Protein AF-A0A536YLW0-F1 (afdb_monomer_lite)

pLDDT: mean 91.21, std 5.43, range [63.78, 97.0]

Structure (mmCIF, N/CA/C/O backbone):
data_AF-A0A536YLW0-F1
#
_entry.id   AF-A0A536YLW0-F1
#
loop_
_atom_site.group_PDB
_atom_site.id
_atom_site.type_symbol
_atom_site.label_atom_id
_atom_site.label_alt_id
_atom_site.label_comp_id
_atom_site.label_asym_id
_atom_site.label_entity_id
_atom_site.label_seq_id
_atom_site.pdbx_PDB_ins_code
_atom_site.Cartn_x
_atom_site.Cartn_y
_atom_site.Cartn_z
_atom_site.occupancy
_atom_site.B_iso_or_equiv
_atom_site.auth_seq_id
_atom_site.auth_comp_id
_atom_site.auth_asym_id
_atom_site.auth_atom_id
_atom_site.pdbx_PDB_model_num
ATOM 1 N N . MET A 1 1 ? 14.313 7.728 -23.899 1.00 63.78 1 MET A N 1
ATOM 2 C CA . MET A 1 1 ? 12.970 8.130 -23.419 1.00 63.78 1 MET A CA 1
ATOM 3 C C . MET A 1 1 ? 11.936 7.029 -23.649 1.00 63.78 1 MET A C 1
ATOM 5 O O . MET A 1 1 ? 11.286 6.657 -22.688 1.00 63.78 1 MET A O 1
ATOM 9 N N . SER A 1 2 ? 11.824 6.439 -24.849 1.00 76.56 2 SER A N 1
ATOM 10 C CA . SER A 1 2 ? 10.889 5.326 -25.135 1.00 76.56 2 SER A CA 1
ATOM 11 C C . SER A 1 2 ? 11.018 4.119 -24.188 1.00 76.56 2 SER A C 1
ATOM 13 O O . SER A 1 2 ? 10.019 3.613 -23.695 1.00 76.56 2 SER A O 1
ATOM 15 N N . HIS A 1 3 ? 12.245 3.702 -23.869 1.00 83.50 3 HIS A N 1
ATOM 16 C CA . HIS A 1 3 ? 12.505 2.553 -22.990 1.00 83.50 3 HIS A CA 1
ATOM 17 C C . HIS A 1 3 ? 12.065 2.773 -21.533 1.00 83.50 3 HIS A C 1
ATOM 19 O O . HIS A 1 3 ? 11.622 1.834 -20.883 1.00 83.50 3 HIS A O 1
ATOM 25 N N . ALA A 1 4 ? 12.133 4.013 -21.032 1.00 91.50 4 ALA A N 1
ATOM 26 C CA . ALA A 1 4 ? 11.731 4.332 -19.661 1.00 91.50 4 ALA A CA 1
ATOM 27 C C . ALA A 1 4 ? 10.222 4.132 -19.457 1.00 91.50 4 ALA A C 1
ATOM 29 O O . ALA A 1 4 ? 9.804 3.604 -18.433 1.00 91.50 4 ALA A O 1
ATOM 30 N N . TRP A 1 5 ? 9.413 4.478 -20.465 1.00 91.56 5 TRP A N 1
ATOM 31 C CA . TRP A 1 5 ? 7.970 4.236 -20.448 1.00 91.56 5 TRP A CA 1
ATOM 32 C C . TRP A 1 5 ? 7.643 2.746 -20.389 1.00 91.56 5 TRP A C 1
ATOM 34 O O . TRP A 1 5 ? 6.833 2.334 -19.565 1.00 91.56 5 TRP A O 1
ATOM 44 N N . ALA A 1 6 ? 8.310 1.928 -21.208 1.00 92.56 6 ALA A N 1
ATOM 45 C CA . ALA A 1 6 ? 8.107 0.480 -21.200 1.00 92.56 6 ALA A CA 1
ATOM 46 C C . ALA A 1 6 ? 8.451 -0.141 -19.836 1.00 92.56 6 ALA A C 1
ATOM 48 O O . ALA A 1 6 ? 7.701 -0.978 -19.336 1.00 92.56 6 ALA A O 1
ATOM 49 N N . GLN A 1 7 ? 9.540 0.307 -19.201 1.00 93.00 7 GLN A N 1
ATOM 50 C CA . GLN A 1 7 ? 9.898 -0.156 -17.860 1.00 93.00 7 GLN A CA 1
ATOM 51 C C . GLN A 1 7 ? 8.910 0.318 -16.791 1.00 93.00 7 GLN A C 1
ATOM 53 O O . GLN A 1 7 ? 8.535 -0.474 -15.935 1.00 93.00 7 GLN A O 1
ATOM 58 N N . ALA A 1 8 ? 8.443 1.568 -16.849 1.00 91.75 8 ALA A N 1
ATOM 59 C CA . ALA A 1 8 ? 7.439 2.069 -15.912 1.00 91.75 8 ALA A CA 1
ATOM 60 C C . ALA A 1 8 ? 6.138 1.257 -15.990 1.00 91.75 8 ALA A C 1
ATOM 62 O O . ALA A 1 8 ? 5.617 0.839 -14.959 1.00 91.75 8 ALA A O 1
ATOM 63 N N . PHE A 1 9 ? 5.655 0.957 -17.201 1.00 93.75 9 PHE A N 1
ATOM 64 C CA . PHE A 1 9 ? 4.497 0.080 -17.373 1.00 93.75 9 PHE A CA 1
ATOM 65 C C . PHE A 1 9 ? 4.753 -1.322 -16.819 1.00 93.75 9 PHE A C 1
ATOM 67 O O . PHE A 1 9 ? 3.895 -1.848 -16.120 1.00 93.75 9 PHE A O 1
ATOM 74 N N . ALA A 1 10 ? 5.931 -1.904 -17.057 1.00 94.06 10 ALA A N 1
ATOM 75 C CA . ALA A 1 10 ? 6.273 -3.209 -16.493 1.00 94.06 10 ALA A CA 1
ATOM 76 C C . ALA A 1 10 ? 6.244 -3.214 -14.952 1.00 94.06 10 ALA A C 1
ATOM 78 O O . ALA A 1 10 ? 5.794 -4.190 -14.364 1.00 94.06 10 ALA A O 1
ATOM 79 N N . LEU A 1 11 ? 6.663 -2.123 -14.301 1.00 94.25 11 LEU A N 1
ATOM 80 C CA . LEU A 1 11 ? 6.616 -1.986 -12.841 1.00 94.25 11 LEU A CA 1
ATOM 81 C C . LEU A 1 11 ? 5.186 -1.811 -12.315 1.00 94.25 11 LEU A C 1
ATOM 83 O O . LEU A 1 11 ? 4.836 -2.397 -11.294 1.00 94.25 11 LEU A O 1
ATOM 87 N N . VAL A 1 12 ? 4.348 -1.026 -12.998 1.00 93.19 12 VAL A N 1
ATOM 88 C CA . VAL A 1 12 ? 2.935 -0.839 -12.614 1.00 93.19 12 VAL A CA 1
ATOM 89 C C . VAL A 1 12 ? 2.147 -2.138 -12.778 1.00 93.19 12 VAL A C 1
ATOM 91 O O . VAL A 1 12 ? 1.331 -2.469 -11.921 1.00 93.19 12 VAL A O 1
ATOM 94 N N . PHE A 1 13 ? 2.407 -2.883 -13.855 1.00 95.31 13 PHE A N 1
ATOM 95 C CA . PHE A 1 13 ? 1.751 -4.159 -14.137 1.00 95.31 13 PHE A CA 1
ATOM 96 C C . PHE A 1 13 ? 2.400 -5.364 -13.444 1.00 95.31 13 PHE A C 1
ATOM 98 O O . PHE A 1 13 ? 1.984 -6.498 -13.686 1.00 95.31 13 PHE A O 1
ATOM 105 N N . ASP A 1 14 ? 3.392 -5.143 -12.580 1.00 96.06 14 ASP A N 1
ATOM 106 C CA . ASP A 1 14 ? 3.935 -6.202 -11.739 1.00 96.06 14 ASP A CA 1
ATOM 107 C C . ASP A 1 14 ? 2.809 -6.764 -10.843 1.00 96.06 14 ASP A C 1
ATOM 109 O O . ASP A 1 14 ? 2.172 -5.997 -10.108 1.00 96.0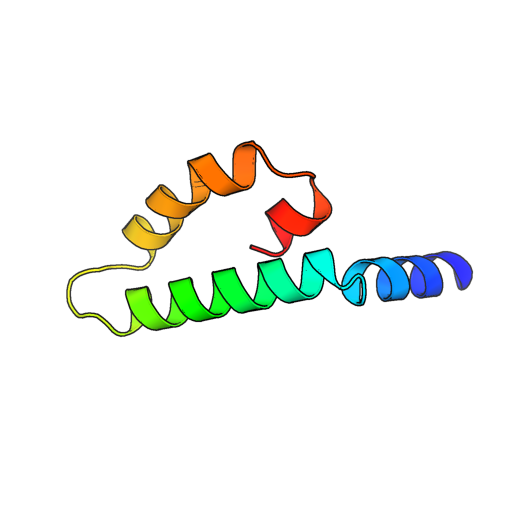6 14 ASP A O 1
ATOM 113 N N . PRO A 1 15 ? 2.538 -8.083 -10.881 1.00 95.56 15 PRO A N 1
ATOM 114 C CA . PRO A 1 15 ? 1.453 -8.689 -10.115 1.00 95.56 15 PRO A CA 1
ATOM 115 C C . PRO A 1 15 ? 1.513 -8.383 -8.618 1.00 95.56 15 PRO A C 1
ATOM 117 O O . PRO A 1 15 ? 0.468 -8.215 -7.988 1.00 95.56 15 PRO A O 1
ATOM 120 N N . TYR A 1 16 ? 2.713 -8.278 -8.045 1.00 94.88 16 TYR A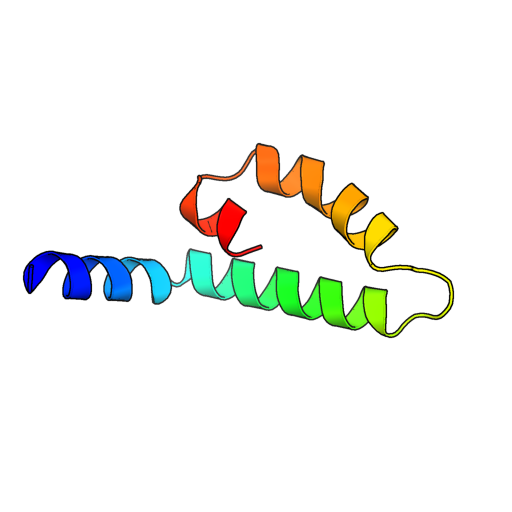 N 1
ATOM 121 C CA . TYR A 1 16 ? 2.880 -7.949 -6.635 1.00 94.88 16 TYR A CA 1
ATOM 122 C C . TYR A 1 16 ? 2.405 -6.521 -6.338 1.00 94.88 16 TYR A C 1
ATOM 124 O O . TYR A 1 16 ? 1.639 -6.307 -5.398 1.00 94.88 16 TYR A O 1
ATOM 132 N N . ASN A 1 17 ? 2.778 -5.553 -7.179 1.00 95.69 17 ASN A N 1
ATOM 133 C CA . ASN A 1 17 ? 2.377 -4.155 -7.007 1.00 95.69 17 ASN A CA 1
ATOM 134 C C . ASN A 1 17 ? 0.869 -3.970 -7.208 1.00 95.69 17 ASN A C 1
ATOM 136 O O . ASN A 1 17 ? 0.246 -3.221 -6.459 1.00 95.69 17 ASN A O 1
ATOM 140 N N . ILE A 1 18 ? 0.266 -4.682 -8.166 1.00 96.81 18 ILE A N 1
ATOM 141 C CA . ILE A 1 18 ? -1.192 -4.670 -8.368 1.00 96.81 18 ILE A CA 1
ATOM 142 C C . ILE A 1 18 ? -1.914 -5.172 -7.114 1.00 96.81 18 ILE A C 1
ATOM 144 O O . ILE A 1 18 ? -2.875 -4.546 -6.667 1.00 96.81 18 ILE A O 1
ATOM 148 N N . VAL A 1 19 ? -1.462 -6.284 -6.528 1.00 96.31 19 VAL A N 1
ATOM 149 C CA . VAL A 1 19 ? -2.084 -6.836 -5.315 1.00 96.31 19 VAL A CA 1
ATOM 150 C C . VAL A 1 19 ? -1.969 -5.855 -4.149 1.00 96.31 19 VAL A C 1
ATOM 152 O O . VAL A 1 19 ? -2.959 -5.638 -3.450 1.00 96.31 19 VAL A O 1
ATOM 155 N N . VAL A 1 20 ? -0.805 -5.224 -3.969 1.00 95.69 20 VAL A N 1
ATOM 156 C CA . VAL A 1 20 ? -0.602 -4.196 -2.936 1.00 95.69 20 VAL A CA 1
ATOM 157 C C . VAL A 1 20 ? -1.527 -2.993 -3.162 1.00 95.69 20 VAL A C 1
ATOM 159 O O . VAL A 1 20 ? -2.242 -2.614 -2.235 1.00 95.69 20 VAL A O 1
ATOM 162 N N . MET A 1 21 ? -1.602 -2.459 -4.388 1.00 95.50 21 MET A N 1
ATOM 163 C CA . MET A 1 21 ? -2.509 -1.354 -4.745 1.00 95.50 21 MET A CA 1
ATOM 164 C C . MET A 1 21 ? -3.968 -1.685 -4.440 1.00 95.50 21 MET A C 1
ATOM 166 O O . MET A 1 21 ? -4.689 -0.871 -3.859 1.00 95.50 21 MET A O 1
ATOM 170 N N . LEU A 1 22 ? -4.423 -2.878 -4.828 1.00 97.00 22 LEU A N 1
ATOM 171 C CA . LEU A 1 22 ? -5.801 -3.305 -4.601 1.00 97.00 22 LEU A CA 1
ATOM 172 C C . LEU A 1 22 ? -6.092 -3.463 -3.107 1.00 97.00 22 LEU A C 1
ATOM 174 O O . LEU A 1 22 ? -7.120 -2.980 -2.634 1.00 97.00 22 LEU A O 1
ATOM 178 N N . ALA A 1 23 ? -5.190 -4.093 -2.355 1.00 95.81 23 ALA A N 1
ATOM 179 C CA . ALA A 1 23 ? -5.350 -4.279 -0.917 1.00 95.81 23 ALA A CA 1
ATOM 180 C C . ALA A 1 23 ? -5.399 -2.938 -0.167 1.00 95.81 23 ALA A C 1
ATOM 182 O O . ALA A 1 23 ? -6.301 -2.725 0.646 1.00 95.81 23 ALA A O 1
ATOM 183 N N . ALA A 1 24 ? -4.484 -2.017 -0.477 1.00 94.50 24 ALA A N 1
ATOM 184 C CA . ALA A 1 24 ? -4.451 -0.687 0.123 1.00 94.50 24 ALA A CA 1
ATOM 185 C C . ALA A 1 24 ? -5.692 0.142 -0.242 1.00 94.50 24 ALA A C 1
ATOM 187 O O . ALA A 1 24 ? -6.299 0.763 0.630 1.00 94.50 24 ALA A O 1
ATOM 188 N N . SER A 1 25 ? -6.142 0.074 -1.500 1.00 94.69 25 SER A N 1
ATOM 189 C CA . SER A 1 25 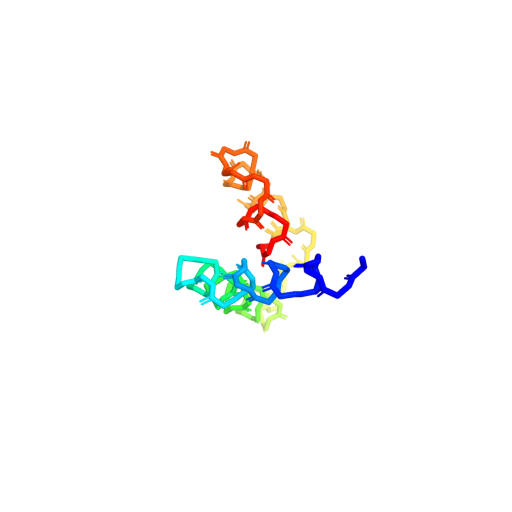? -7.366 0.748 -1.955 1.00 94.69 25 SER A CA 1
ATOM 190 C C . SER A 1 25 ? -8.608 0.228 -1.231 1.00 94.69 25 SER A C 1
ATOM 192 O O . SER A 1 25 ? -9.449 1.015 -0.799 1.00 94.69 25 SER A O 1
ATOM 194 N N . LEU A 1 26 ? -8.723 -1.093 -1.060 1.00 95.62 26 LEU A N 1
ATOM 195 C CA . LEU A 1 26 ? -9.826 -1.710 -0.319 1.00 95.62 26 LEU A CA 1
ATOM 196 C C . LEU A 1 26 ? -9.793 -1.329 1.161 1.00 95.62 26 LEU A C 1
ATOM 198 O O . LEU A 1 26 ? -10.837 -1.008 1.728 1.00 95.62 26 LEU A O 1
ATOM 202 N N . PHE A 1 27 ? -8.610 -1.322 1.774 1.00 92.44 27 PHE A N 1
ATOM 203 C CA . PHE A 1 27 ? -8.437 -0.861 3.147 1.00 92.44 27 PHE A CA 1
ATOM 204 C C . PHE A 1 27 ? -8.848 0.610 3.293 1.00 92.44 27 PHE A C 1
ATOM 206 O O . PHE A 1 27 ? -9.649 0.934 4.166 1.00 92.44 27 PHE A O 1
ATOM 213 N N . GLY A 1 28 ? -8.367 1.490 2.412 1.00 91.44 28 GLY A N 1
ATOM 214 C CA . GLY A 1 28 ? -8.714 2.910 2.419 1.00 91.44 28 GLY A CA 1
ATOM 215 C C . GLY A 1 28 ? -10.210 3.148 2.214 1.00 91.44 28 GLY A C 1
ATOM 216 O O . GLY A 1 28 ? -10.805 3.951 2.933 1.00 91.44 28 GLY A O 1
ATOM 217 N N . LEU A 1 29 ? -10.838 2.407 1.296 1.00 93.06 29 LEU A N 1
ATOM 218 C CA . LEU A 1 29 ? -12.281 2.462 1.060 1.00 93.06 29 LEU A CA 1
ATOM 219 C C . LEU A 1 29 ? -13.067 2.011 2.295 1.00 93.06 29 LEU A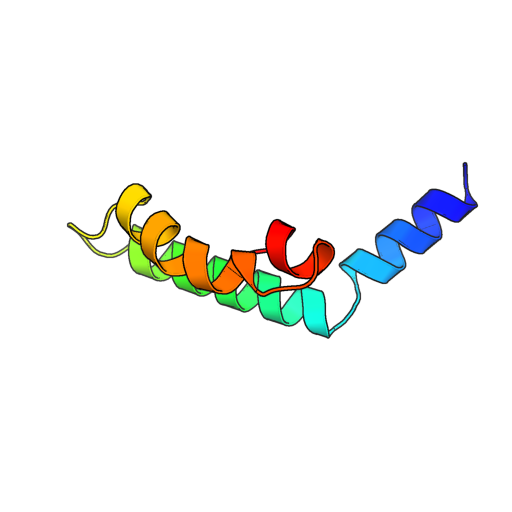 C 1
ATOM 221 O O . LEU A 1 29 ? -14.025 2.673 2.684 1.00 93.06 29 LEU A O 1
ATOM 225 N N . PHE A 1 30 ? -12.659 0.904 2.917 1.00 91.25 30 PHE A N 1
ATOM 226 C CA . PHE A 1 30 ? -13.306 0.383 4.116 1.00 91.25 30 PHE A CA 1
ATOM 227 C C . PHE A 1 30 ? -13.190 1.366 5.280 1.00 91.25 30 PHE A C 1
ATOM 229 O O . PHE A 1 30 ? -14.200 1.733 5.874 1.00 91.25 30 PHE A O 1
ATOM 236 N N . VAL A 1 31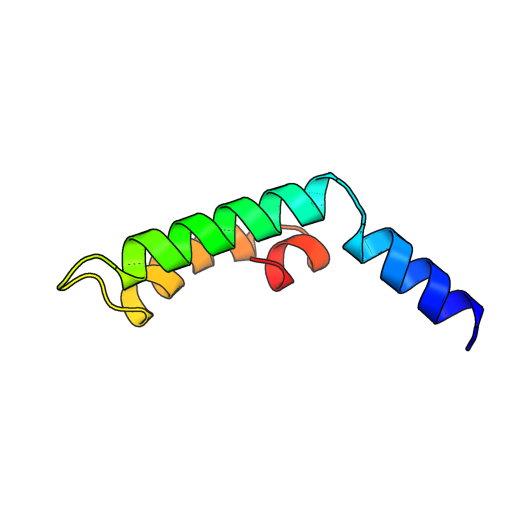 ? -11.977 1.837 5.575 1.00 90.62 31 VAL A N 1
ATOM 237 C CA . VAL A 1 31 ? -11.739 2.784 6.668 1.00 90.62 31 VAL A CA 1
ATOM 238 C C . VAL A 1 31 ? -12.484 4.093 6.410 1.00 90.62 31 VAL A C 1
ATOM 240 O O . VAL A 1 31 ? -13.182 4.569 7.296 1.00 90.62 31 VAL A O 1
ATOM 243 N N . GLY A 1 32 ? -12.439 4.617 5.182 1.00 88.44 32 GLY A N 1
ATOM 244 C CA . GLY A 1 32 ? -13.153 5.838 4.804 1.00 88.44 32 GLY A CA 1
ATOM 245 C C . GLY A 1 32 ? -14.681 5.719 4.829 1.00 88.44 32 GLY A C 1
ATOM 246 O O . GLY A 1 32 ? -15.361 6.722 5.040 1.00 88.44 32 GLY A O 1
ATOM 247 N N . ALA A 1 33 ? -15.232 4.517 4.636 1.00 90.81 33 ALA A N 1
ATOM 248 C CA . ALA A 1 33 ? -16.671 4.273 4.716 1.00 90.81 33 ALA A CA 1
ATOM 249 C C . ALA A 1 33 ? -17.185 4.149 6.163 1.00 90.81 33 ALA A C 1
ATOM 251 O O . ALA A 1 33 ? -18.381 4.333 6.398 1.00 90.81 33 ALA A O 1
ATOM 252 N N . VAL A 1 34 ? -16.315 3.841 7.134 1.00 90.50 34 VAL A N 1
ATOM 253 C CA . VAL A 1 34 ? -16.705 3.674 8.540 1.00 90.50 34 VAL A CA 1
ATOM 254 C C . VAL A 1 34 ? -16.744 5.034 9.259 1.00 90.50 34 VAL A C 1
ATOM 256 O O . VAL A 1 34 ? -15.721 5.714 9.366 1.00 90.50 34 VAL A O 1
ATOM 259 N N . PRO A 1 35 ? -17.896 5.440 9.830 1.00 84.75 35 PRO A N 1
ATOM 260 C CA . PRO A 1 35 ? -17.992 6.682 10.590 1.00 84.75 35 PRO A CA 1
ATOM 261 C C . PRO A 1 35 ? -17.075 6.647 11.819 1.00 84.75 35 PRO A C 1
ATOM 263 O O . PRO A 1 35 ? -17.147 5.728 12.630 1.00 84.75 35 PRO A O 1
ATOM 266 N N . GLY A 1 36 ? -16.228 7.665 11.976 1.00 81.00 36 GLY A N 1
ATOM 267 C CA . GLY A 1 36 ? -15.304 7.789 13.113 1.00 81.00 36 GLY A CA 1
ATOM 268 C C . GLY A 1 36 ? -13.905 7.202 12.885 1.00 81.00 36 GLY A C 1
ATOM 269 O O . GLY A 1 36 ? -13.011 7.474 13.682 1.00 81.00 36 GLY A O 1
ATOM 270 N N . LEU A 1 37 ? -13.682 6.478 11.785 1.00 79.44 37 LEU A N 1
ATOM 271 C CA . LEU A 1 37 ? -12.377 5.975 11.345 1.00 79.44 37 LEU A CA 1
ATOM 272 C C . LEU A 1 37 ? -11.866 6.892 10.220 1.00 79.44 37 LEU A C 1
ATOM 274 O O . LEU A 1 37 ? -12.083 6.677 9.036 1.00 79.44 37 LEU A O 1
ATOM 278 N N . THR A 1 38 ? -11.271 8.022 10.593 1.00 84.69 38 THR A N 1
ATOM 279 C CA . THR A 1 38 ? -10.893 9.067 9.630 1.00 84.69 38 THR A CA 1
ATOM 280 C C . THR A 1 38 ? -9.687 8.666 8.778 1.00 84.69 38 THR A C 1
ATOM 282 O O . THR A 1 38 ? -8.858 7.847 9.180 1.00 84.69 38 THR A O 1
ATOM 285 N N . ALA A 1 39 ? -9.524 9.326 7.624 1.00 86.75 39 ALA A N 1
ATOM 286 C CA . ALA A 1 39 ? -8.370 9.136 6.738 1.00 86.75 39 ALA A CA 1
ATOM 287 C C . ALA A 1 39 ? -7.019 9.253 7.472 1.00 86.75 39 ALA A C 1
ATOM 289 O O . ALA A 1 39 ? -6.081 8.525 7.172 1.00 86.75 39 ALA A O 1
ATOM 290 N N . THR A 1 40 ? -6.933 10.124 8.480 1.00 88.38 40 THR A N 1
ATOM 291 C CA . THR A 1 40 ? -5.730 10.322 9.303 1.00 88.38 40 THR A CA 1
ATOM 292 C C . THR A 1 40 ? -5.360 9.113 10.166 1.00 88.38 40 THR A C 1
ATOM 294 O O . THR A 1 40 ? -4.181 8.892 10.428 1.00 88.38 40 THR A O 1
ATOM 297 N N . MET A 1 41 ? -6.337 8.322 10.618 1.00 90.88 41 MET A N 1
ATOM 298 C CA . MET A 1 41 ? -6.066 7.085 11.352 1.00 90.88 41 MET A CA 1
ATOM 299 C C . MET A 1 41 ? -5.684 5.959 10.386 1.00 90.88 41 MET A C 1
ATOM 301 O O . MET A 1 41 ? -4.763 5.199 10.674 1.00 90.88 41 MET A O 1
ATOM 305 N N . ALA A 1 42 ? -6.344 5.887 9.223 1.00 89.12 42 ALA A N 1
ATOM 306 C CA . ALA A 1 42 ? -6.019 4.933 8.161 1.00 89.12 42 ALA A CA 1
ATOM 307 C C . ALA A 1 42 ? -4.542 5.027 7.753 1.00 89.12 42 ALA A C 1
ATOM 309 O O . ALA A 1 42 ? -3.837 4.020 7.717 1.00 89.12 42 ALA A O 1
ATOM 310 N N . THR A 1 43 ? -4.062 6.251 7.507 1.00 89.25 43 THR A N 1
ATOM 311 C CA . THR A 1 43 ? -2.663 6.489 7.143 1.00 89.25 43 THR A CA 1
ATOM 312 C C . THR A 1 43 ? -1.723 6.086 8.272 1.00 89.25 43 THR A C 1
ATOM 314 O O . THR A 1 43 ? -0.754 5.382 8.014 1.00 89.25 43 THR A O 1
ATOM 317 N N . ALA A 1 44 ? -2.028 6.431 9.527 1.00 92.38 44 ALA A N 1
ATOM 318 C CA . ALA A 1 44 ? -1.206 6.040 10.674 1.00 92.38 44 ALA A CA 1
ATOM 319 C C . ALA A 1 44 ? -1.048 4.512 10.817 1.00 92.38 44 ALA A C 1
ATOM 321 O O . ALA A 1 44 ? 0.020 4.045 11.210 1.00 92.38 44 ALA A O 1
ATOM 322 N N . LEU A 1 45 ? -2.081 3.734 10.474 1.00 90.69 45 LEU A N 1
ATOM 323 C CA . LEU A 1 45 ? -2.037 2.268 10.499 1.00 90.69 45 LEU A CA 1
ATOM 324 C C . LEU A 1 45 ? -1.212 1.676 9.347 1.00 90.69 45 LEU A C 1
ATOM 326 O O . LEU A 1 45 ? -0.547 0.658 9.537 1.00 90.69 45 LEU A O 1
ATOM 330 N N . LEU A 1 46 ? -1.233 2.309 8.171 1.00 91.69 46 LEU A N 1
ATOM 331 C CA . LEU A 1 46 ? -0.467 1.861 7.005 1.00 91.69 46 LEU A CA 1
ATOM 332 C C . LEU A 1 46 ? 1.011 2.265 7.059 1.00 91.69 46 LEU A C 1
ATOM 334 O O . LEU A 1 46 ? 1.845 1.523 6.555 1.00 91.69 46 LEU A O 1
ATOM 338 N N . VAL A 1 47 ? 1.361 3.384 7.702 1.00 93.56 47 VAL A N 1
ATOM 339 C CA . VAL A 1 47 ? 2.745 3.887 7.833 1.00 93.56 47 VAL A CA 1
ATOM 340 C C . VAL A 1 47 ? 3.772 2.816 8.237 1.00 93.56 47 VAL A C 1
ATOM 342 O O . VAL A 1 47 ? 4.774 2.673 7.536 1.00 93.56 47 VAL A O 1
ATOM 345 N N . PRO A 1 48 ? 3.590 2.041 9.326 1.00 91.69 48 PRO A N 1
ATOM 346 C CA . PRO A 1 48 ? 4.559 1.005 9.678 1.00 91.69 48 PRO A CA 1
ATOM 347 C C . PRO A 1 48 ? 4.647 -0.079 8.603 1.00 91.69 48 PRO A C 1
ATOM 349 O O . PRO A 1 48 ? 5.723 -0.605 8.362 1.00 91.69 48 PRO A O 1
ATOM 352 N N . VAL A 1 49 ? 3.542 -0.394 7.928 1.00 92.44 49 VAL A N 1
ATOM 353 C CA . VAL A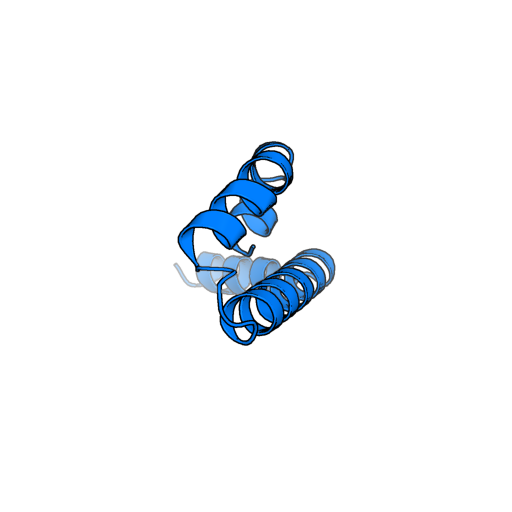 1 49 ? 3.505 -1.409 6.872 1.00 92.44 49 VAL A CA 1
ATOM 354 C C . VAL A 1 49 ? 4.272 -0.932 5.634 1.00 92.44 49 VAL A C 1
ATOM 356 O O . VAL A 1 49 ? 5.103 -1.676 5.116 1.00 92.44 49 VAL A O 1
ATOM 359 N N . THR A 1 50 ? 4.064 0.311 5.195 1.00 93.50 50 THR A N 1
ATOM 360 C CA . THR A 1 50 ? 4.714 0.869 3.999 1.00 93.50 50 THR A CA 1
ATOM 361 C C . THR A 1 50 ? 6.193 1.186 4.216 1.00 93.50 50 THR A C 1
ATOM 363 O O . THR A 1 50 ? 6.984 1.031 3.288 1.00 93.50 50 THR A O 1
ATOM 366 N N . PHE A 1 51 ? 6.615 1.532 5.438 1.00 93.06 51 PHE A N 1
ATOM 367 C CA . PHE A 1 51 ? 8.031 1.780 5.741 1.00 93.06 51 PHE A CA 1
ATOM 368 C C . PHE A 1 51 ? 8.936 0.548 5.605 1.00 93.06 51 PHE A C 1
ATOM 370 O O . PHE A 1 51 ? 10.129 0.705 5.347 1.00 93.06 51 PHE A O 1
ATOM 377 N N . PHE A 1 52 ? 8.399 -0.666 5.763 1.00 92.25 52 PHE A N 1
ATOM 378 C CA . PHE A 1 52 ? 9.165 -1.910 5.603 1.00 92.25 52 PHE A CA 1
ATOM 379 C C . PHE A 1 52 ? 9.057 -2.519 4.197 1.00 92.25 52 PHE A C 1
ATOM 381 O O . PHE A 1 52 ? 9.650 -3.566 3.933 1.00 92.25 52 PHE A O 1
ATOM 388 N N . MET A 1 53 ? 8.315 -1.888 3.287 1.00 93.00 53 MET A N 1
ATOM 389 C CA . MET A 1 53 ? 8.161 -2.344 1.907 1.00 93.00 53 MET A CA 1
ATOM 390 C C . MET A 1 53 ? 9.258 -1.786 0.994 1.00 93.00 53 MET A C 1
ATOM 392 O O . MET A 1 53 ? 9.894 -0.772 1.274 1.00 93.00 53 MET A O 1
ATOM 396 N N . ALA A 1 54 ? 9.460 -2.441 -0.152 1.00 94.62 54 ALA A N 1
ATOM 397 C CA . ALA A 1 54 ? 10.271 -1.868 -1.219 1.00 94.62 54 ALA A CA 1
ATOM 398 C C . ALA A 1 54 ? 9.637 -0.554 -1.735 1.00 94.62 54 ALA A C 1
ATOM 400 O O . ALA A 1 54 ? 8.420 -0.394 -1.659 1.00 94.62 54 ALA A O 1
ATOM 401 N N . PRO A 1 55 ? 10.415 0.377 -2.317 1.00 93.19 55 PRO A N 1
ATOM 402 C CA . PRO A 1 55 ? 9.915 1.716 -2.640 1.00 93.19 55 PRO A CA 1
ATOM 403 C C . PRO A 1 55 ? 8.688 1.736 -3.559 1.00 93.19 55 PRO A C 1
ATOM 405 O O . PRO A 1 55 ? 7.783 2.535 -3.366 1.00 93.19 55 PRO A O 1
ATOM 408 N N . ILE A 1 56 ? 8.641 0.845 -4.552 1.00 94.00 56 ILE A N 1
ATOM 409 C CA . ILE A 1 56 ? 7.551 0.799 -5.535 1.00 94.00 56 ILE A CA 1
ATOM 410 C C . ILE A 1 56 ? 6.219 0.370 -4.898 1.00 94.00 56 ILE A C 1
ATOM 412 O O . ILE A 1 56 ? 5.273 1.151 -4.964 1.00 94.00 56 ILE A O 1
ATOM 416 N N . PRO A 1 57 ? 6.115 -0.806 -4.249 1.00 93.38 57 PRO A N 1
ATOM 417 C CA . PRO A 1 57 ? 4.886 -1.209 -3.567 1.00 93.38 57 PRO A CA 1
ATOM 418 C C . PRO A 1 57 ? 4.532 -0.266 -2.407 1.00 93.38 57 PRO A C 1
ATOM 420 O O . PRO A 1 57 ? 3.353 -0.044 -2.168 1.00 93.38 57 PRO A O 1
ATOM 423 N N . ALA A 1 58 ? 5.522 0.333 -1.731 1.00 93.88 58 ALA A N 1
ATOM 424 C CA . ALA A 1 58 ? 5.286 1.291 -0.649 1.00 93.88 58 ALA A CA 1
ATOM 425 C C . ALA A 1 58 ? 4.587 2.576 -1.119 1.00 93.88 58 ALA A C 1
ATOM 427 O O . ALA A 1 58 ? 3.746 3.096 -0.401 1.00 93.88 58 ALA A O 1
ATOM 428 N N . ILE A 1 59 ? 4.939 3.093 -2.302 1.00 91.62 59 ILE A N 1
ATOM 429 C CA . ILE A 1 59 ? 4.288 4.272 -2.905 1.00 91.62 59 ILE A CA 1
ATOM 430 C C . ILE A 1 59 ? 2.907 3.914 -3.466 1.00 91.62 59 ILE A C 1
ATOM 432 O O . ILE A 1 59 ? 2.035 4.771 -3.582 1.00 91.62 59 ILE A O 1
ATOM 436 N N . ALA A 1 60 ? 2.733 2.657 -3.868 1.00 90.06 60 ALA A N 1
ATOM 437 C CA . ALA A 1 60 ? 1.493 2.166 -4.446 1.00 90.06 60 ALA A CA 1
ATOM 438 C C . ALA A 1 60 ? 0.404 1.875 -3.390 1.00 90.06 60 ALA A C 1
ATOM 440 O O . ALA A 1 60 ? -0.760 1.712 -3.759 1.00 90.06 60 ALA A O 1
ATOM 441 N N . ALA A 1 61 ? 0.784 1.792 -2.112 1.00 86.81 61 ALA A N 1
ATOM 442 C CA . ALA A 1 61 ? -0.093 1.607 -0.957 1.00 86.81 61 ALA A CA 1
ATOM 443 C C . ALA A 1 61 ? -0.493 2.945 -0.319 1.00 86.81 61 ALA A C 1
ATOM 445 O O . ALA A 1 61 ? -1.671 3.061 0.088 1.00 86.81 61 ALA A O 1
#

Radius of gyration: 13.96 Å; chains: 1; bounding box: 31×19×38 Å

Secondary structure (DSSP, 8-state):
-HHHHHHHHHHHT-HHHHHHHHHHHHHHHHHHHSTT--HHHHHHHHHHHHHTS-HHHHHH-

Sequence (61 aa):
MSHAWAQAFALVFDPYNIVVMLAASLFGLFVGAVPGLTATMATALLVPVTFFMAPIPAIAA

Foldseek 3Di:
DVVVVVVVVVLCPPPVLVVLLVVLVVLQVVQVVDPPSDPVNSCVVCVVVLVPDDVSSSVSD